Protein AF-A0ABD5DV71-F1 (afdb_monomer)

InterPro domains:
  IPR011545 DEAD/DEAH-box helicase domain [PF00270] (4-70)
  IPR014001 Helicase superfamily 1/2, ATP-binding domain [PS51192] (1-84)
  IPR027417 P-loop containing nucleoside triphosphate hydrolase [G3DSA:3.40.50.300] (1-88)
  IPR027417 P-loop containing nucleoside triphosphate hydrolase [SSF52540] (1-86)

Organism: Acinetobacter baumannii (NCBI:txid470)

Foldseek 3Di:
DDDDLVVCPDPVNLVVVLPDPAAAAEAEQLLLCDPPRPNPDVSSLSLLVVCVVCVPHYYHYDHPDDDPVSVVSSCVSNVPDPDDDDDD

pLDDT: mean 93.54, std 4.03, range [78.94, 98.31]

Solvent-accessible surface area (backbone atoms only — not comparable to full-atom values): 5395 Å² total; per-residue (Å²): 137,90,76,55,54,75,62,55,70,34,68,72,45,46,62,54,53,72,76,46,92,72,78,64,48,76,41,71,61,34,32,23,48,18,84,84,26,97,58,56,38,78,58,49,46,59,54,20,57,49,36,77,78,40,70,87,48,52,74,47,74,40,59,96,65,70,57,72,70,29,48,52,38,38,38,62,47,44,55,53,78,86,65,90,83,86,85,132

Mean predicted aligned error: 2.83 Å

Structure (mmCIF, N/CA/C/O backbone):
data_AF-A0ABD5DV71-F1
#
_entry.id   AF-A0ABD5DV71-F1
#
loop_
_atom_site.group_PDB
_atom_site.id
_atom_site.type_symbol
_atom_site.label_atom_id
_atom_site.label_alt_id
_atom_site.label_comp_id
_atom_site.label_asym_id
_atom_site.label_entity_id
_atom_site.label_seq_id
_atom_site.pdbx_PDB_ins_code
_atom_site.Cartn_x
_atom_site.Cartn_y
_atom_site.Cartn_z
_atom_site.occupancy
_atom_site.B_iso_or_equiv
_atom_site.auth_seq_id
_atom_site.auth_comp_id
_atom_site.auth_asym_id
_atom_site.auth_atom_id
_atom_site.pdbx_PDB_model_num
ATOM 1 N N . LEU A 1 1 ? -12.920 7.250 0.083 1.00 93.25 1 LEU A N 1
ATOM 2 C CA . LEU A 1 1 ? -12.079 8.442 0.330 1.00 93.25 1 LEU A CA 1
ATOM 3 C C . LEU A 1 1 ? -10.768 8.229 -0.406 1.00 93.25 1 LEU A C 1
ATOM 5 O O . LEU A 1 1 ? -10.173 7.183 -0.195 1.00 93.25 1 LEU A O 1
ATOM 9 N N . TYR A 1 2 ? -10.348 9.177 -1.242 1.00 97.06 2 TYR A N 1
ATOM 10 C CA . TYR A 1 2 ? -8.991 9.198 -1.795 1.00 97.06 2 TYR A CA 1
ATOM 11 C C . TYR A 1 2 ? -8.118 10.101 -0.926 1.00 97.06 2 TYR A C 1
ATOM 13 O O . TYR A 1 2 ? -8.565 11.172 -0.513 1.00 97.06 2 TYR A O 1
ATOM 21 N N . ILE A 1 3 ? -6.907 9.651 -0.613 1.00 96.38 3 ILE A N 1
ATOM 22 C CA . ILE A 1 3 ? -5.984 10.349 0.281 1.00 96.38 3 ILE A CA 1
ATOM 23 C C . ILE A 1 3 ? -4.544 9.981 -0.075 1.00 96.38 3 ILE A C 1
ATOM 25 O O . ILE A 1 3 ? -4.266 8.833 -0.409 1.00 96.38 3 ILE A O 1
ATOM 29 N N . ALA A 1 4 ? -3.642 10.958 -0.007 1.00 95.69 4 ALA A N 1
ATOM 30 C CA . ALA A 1 4 ? -2.217 10.728 -0.207 1.00 95.69 4 ALA A CA 1
ATOM 31 C C . ALA A 1 4 ? -1.580 10.076 1.044 1.00 95.69 4 ALA A C 1
ATOM 33 O O . ALA A 1 4 ? -2.023 10.383 2.162 1.00 95.69 4 ALA A O 1
ATOM 34 N N . PRO A 1 5 ? -0.553 9.213 0.902 1.00 94.06 5 PRO A N 1
ATOM 35 C CA . PRO A 1 5 ? 0.094 8.534 2.029 1.00 94.06 5 PRO A CA 1
A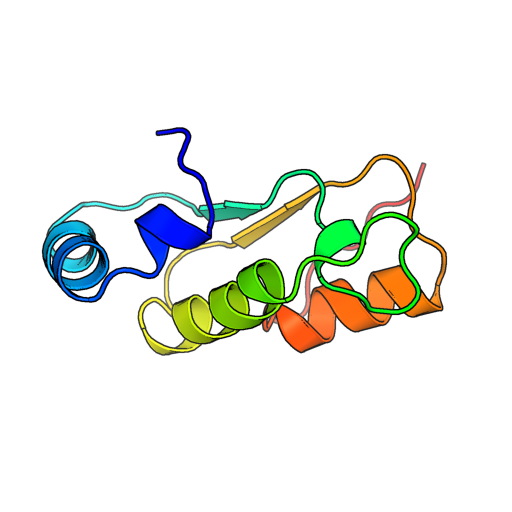TOM 36 C C . PRO A 1 5 ? 0.575 9.493 3.124 1.00 94.06 5 PRO A C 1
ATOM 38 O O . PRO A 1 5 ? 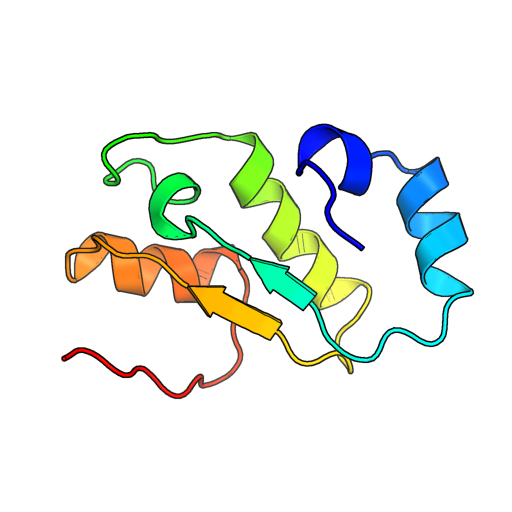0.347 9.255 4.307 1.00 94.06 5 PRO A O 1
ATOM 41 N N . GLU A 1 6 ? 1.151 10.630 2.742 1.00 94.12 6 GLU A N 1
ATOM 42 C CA . GLU A 1 6 ? 1.699 11.647 3.646 1.00 94.12 6 GLU A CA 1
ATOM 43 C C . GLU A 1 6 ? 0.622 12.235 4.555 1.00 94.12 6 GLU A C 1
ATOM 45 O O . GLU A 1 6 ? 0.874 12.547 5.716 1.00 94.12 6 GLU A O 1
ATOM 50 N N . ARG A 1 7 ? -0.602 12.373 4.030 1.00 94.81 7 ARG A N 1
ATOM 51 C CA . ARG A 1 7 ? -1.747 12.880 4.788 1.00 94.81 7 ARG A CA 1
ATOM 52 C C . ARG A 1 7 ? -2.365 11.797 5.663 1.00 94.81 7 ARG A C 1
ATOM 54 O O . ARG A 1 7 ? -2.757 12.096 6.789 1.00 94.81 7 ARG A O 1
ATOM 61 N N . LEU A 1 8 ? -2.468 10.573 5.144 1.00 93.94 8 LEU A N 1
ATOM 62 C CA . LEU A 1 8 ? -3.017 9.421 5.861 1.00 93.94 8 LEU A CA 1
ATOM 63 C C . LEU A 1 8 ? -2.185 9.081 7.100 1.00 93.94 8 LEU A C 1
ATOM 65 O O . LEU A 1 8 ? -2.750 8.743 8.134 1.00 93.94 8 LEU A O 1
ATOM 69 N N . MET A 1 9 ? -0.862 9.203 6.997 1.00 91.56 9 MET A N 1
ATOM 70 C CA . MET A 1 9 ? 0.077 8.843 8.060 1.00 91.56 9 MET A CA 1
ATOM 71 C C . MET A 1 9 ? 0.281 9.933 9.121 1.00 91.56 9 MET A C 1
ATOM 73 O O . MET A 1 9 ? 1.084 9.735 10.029 1.00 91.56 9 MET A O 1
ATOM 77 N N . LEU A 1 10 ? -0.434 11.062 9.053 1.00 93.31 10 LEU A N 1
ATOM 78 C CA . LEU A 1 10 ? -0.441 12.023 10.157 1.00 93.31 10 LEU A CA 1
ATOM 79 C C . LEU A 1 10 ? -1.159 11.418 11.370 1.00 93.31 10 LEU A C 1
ATOM 81 O O . LEU A 1 10 ? -2.280 10.922 11.240 1.00 93.31 10 LEU A O 1
ATOM 85 N N . ASP A 1 11 ? -0.550 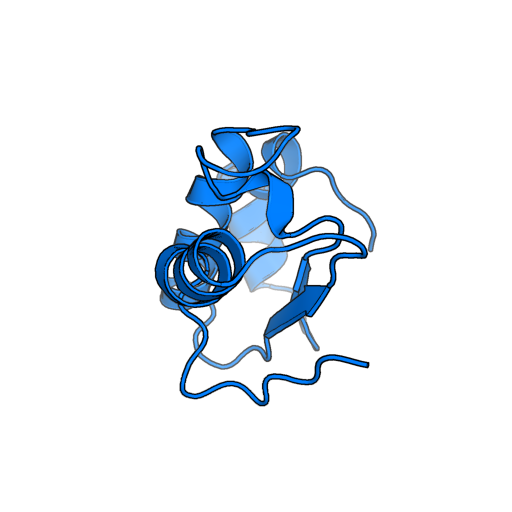11.514 12.554 1.00 87.25 11 ASP A N 1
ATOM 86 C CA . ASP A 1 11 ? -1.066 10.889 13.783 1.00 87.25 11 ASP A CA 1
ATOM 87 C C . ASP A 1 11 ? -2.520 11.276 14.077 1.00 87.25 11 ASP A C 1
ATOM 89 O O . ASP A 1 11 ? -3.368 10.418 14.325 1.00 87.25 11 ASP A O 1
ATOM 93 N N . ASN A 1 12 ? -2.844 12.564 13.938 1.00 92.94 12 ASN A N 1
ATOM 94 C CA . ASN A 1 12 ? -4.203 13.050 14.139 1.00 92.94 12 ASN A CA 1
ATOM 95 C C . ASN A 1 12 ? -5.197 12.420 13.152 1.00 92.94 12 ASN A C 1
ATOM 97 O O . ASN A 1 12 ? -6.335 12.149 13.525 1.00 92.94 12 ASN A O 1
ATOM 101 N N . PHE A 1 13 ? -4.804 12.171 11.900 1.00 93.31 13 PHE A N 1
ATOM 102 C CA . PHE A 1 13 ? -5.685 11.544 10.920 1.00 93.31 13 PHE A CA 1
ATOM 103 C C . PHE A 1 13 ? -5.951 10.080 11.278 1.00 93.31 13 PHE A C 1
ATOM 105 O O . PHE A 1 13 ? -7.098 9.640 11.208 1.00 93.31 13 PHE A O 1
ATOM 112 N N . LEU A 1 14 ? -4.928 9.347 11.724 1.00 88.88 14 LEU A N 1
ATOM 113 C CA . LEU A 1 14 ? -5.065 7.951 12.147 1.00 88.88 14 LEU A CA 1
ATOM 114 C C . LEU A 1 14 ? -5.988 7.794 13.358 1.00 88.88 14 LEU A C 1
ATOM 116 O O . LEU A 1 14 ? -6.817 6.883 13.376 1.00 88.88 14 LEU A O 1
ATOM 120 N N . GLU A 1 15 ? -5.898 8.699 14.333 1.00 89.75 15 GLU A N 1
ATOM 121 C CA . GLU A 1 15 ? -6.807 8.732 15.486 1.00 89.75 15 GLU A CA 1
ATOM 122 C C . GLU A 1 15 ? -8.264 8.968 15.065 1.00 89.75 15 GLU A C 1
ATOM 124 O O . GLU A 1 15 ? -9.179 8.317 15.570 1.00 89.75 15 GLU A O 1
ATOM 129 N N . HIS A 1 16 ? -8.499 9.863 14.101 1.00 91.00 16 HIS A N 1
ATOM 130 C CA . HIS A 1 16 ? -9.846 10.090 13.571 1.00 91.00 16 HIS A CA 1
ATOM 131 C C . HIS A 1 16 ? -10.347 8.878 12.786 1.00 91.00 16 HIS A C 1
ATOM 133 O O . HIS A 1 16 ? -11.497 8.474 12.958 1.00 91.00 16 HIS A O 1
ATOM 139 N N . LEU A 1 17 ? -9.483 8.277 11.965 1.00 90.25 17 LEU A N 1
ATOM 140 C CA . LEU A 1 17 ? -9.801 7.118 11.138 1.00 90.25 17 LEU A CA 1
ATOM 141 C C . LEU A 1 17 ? -10.199 5.899 11.984 1.00 90.25 17 LEU A C 1
ATOM 143 O O . LEU A 1 17 ? -11.072 5.142 11.572 1.00 90.25 17 LEU A O 1
ATOM 147 N N . ALA A 1 18 ? -9.628 5.740 13.182 1.00 85.00 18 ALA A N 1
ATOM 148 C CA . ALA A 1 18 ? -9.999 4.677 14.120 1.00 85.00 18 ALA A CA 1
ATOM 149 C C . ALA A 1 18 ? -11.465 4.754 14.593 1.00 85.00 18 ALA A C 1
ATOM 151 O O . ALA A 1 18 ? -12.039 3.740 14.980 1.00 85.00 18 ALA A O 1
ATOM 152 N N . ASN A 1 19 ? -12.084 5.937 14.537 1.00 90.06 19 ASN A N 1
ATOM 153 C CA . ASN A 1 19 ? -13.495 6.132 14.884 1.00 90.06 19 ASN A CA 1
ATOM 154 C C . ASN A 1 19 ? -14.440 5.924 13.690 1.00 90.06 19 ASN A C 1
ATOM 156 O O . ASN A 1 19 ? -15.658 6.045 13.832 1.00 90.06 19 ASN A O 1
ATOM 160 N N . TRP A 1 20 ? -13.903 5.666 12.497 1.00 92.31 20 TRP A N 1
ATOM 161 C CA . TRP A 1 20 ? -14.702 5.450 11.298 1.00 92.31 20 TRP A CA 1
ATOM 162 C C . TRP A 1 20 ? -15.041 3.969 11.153 1.00 92.31 20 TRP A C 1
ATOM 164 O O . TRP A 1 20 ? -14.235 3.094 11.463 1.00 92.31 20 TRP A O 1
ATOM 174 N N . ASN A 1 21 ? -16.216 3.677 10.596 1.00 91.94 21 ASN A N 1
ATOM 175 C CA . ASN A 1 21 ? -16.550 2.322 10.169 1.00 91.94 21 ASN A CA 1
ATOM 176 C C . ASN A 1 21 ? -15.861 2.016 8.828 1.00 91.94 21 ASN A C 1
ATOM 178 O O . ASN A 1 21 ? -16.472 2.111 7.760 1.00 91.94 21 ASN A O 1
ATOM 182 N N . LEU A 1 22 ? -14.555 1.753 8.877 1.00 93.56 22 LEU A N 1
ATOM 183 C CA . LEU A 1 22 ? -13.752 1.486 7.690 1.00 93.56 22 LEU A CA 1
ATOM 184 C C . LEU A 1 22 ? -14.112 0.114 7.107 1.00 93.56 22 LEU A C 1
ATOM 186 O O . LEU A 1 22 ? -14.070 -0.892 7.805 1.00 93.56 22 LEU A O 1
ATOM 190 N N . ALA A 1 23 ? -14.442 0.068 5.817 1.00 95.06 23 ALA A N 1
ATOM 191 C CA . ALA A 1 23 ? -14.781 -1.185 5.140 1.00 95.06 23 ALA A CA 1
ATOM 192 C C . ALA A 1 23 ? -13.561 -1.873 4.506 1.00 95.06 23 ALA A C 1
ATOM 194 O O . ALA A 1 23 ? -13.493 -3.097 4.469 1.00 95.06 23 ALA A O 1
ATOM 195 N N . MET A 1 24 ? -12.616 -1.092 3.972 1.00 95.19 24 MET A N 1
ATOM 196 C CA . MET A 1 24 ? -11.455 -1.586 3.225 1.00 95.19 24 MET A CA 1
ATOM 197 C C . MET A 1 24 ? -10.415 -0.474 3.060 1.00 95.19 24 MET A C 1
ATOM 199 O O . MET A 1 24 ? -10.768 0.707 3.017 1.00 95.19 24 MET A O 1
ATOM 203 N N . LEU A 1 25 ? -9.151 -0.865 2.892 1.00 95.56 25 LEU A N 1
ATOM 204 C CA . LEU A 1 25 ? -8.074 0.001 2.423 1.00 95.56 25 LEU A CA 1
ATOM 205 C C . LEU A 1 25 ? -7.564 -0.504 1.067 1.00 95.56 25 LEU A C 1
ATOM 207 O O . LEU A 1 25 ? -7.157 -1.655 0.944 1.00 95.56 25 LEU A O 1
ATOM 211 N N . ALA A 1 26 ? -7.581 0.353 0.048 1.00 97.38 26 ALA A N 1
ATOM 212 C CA . ALA A 1 26 ? -6.994 0.057 -1.256 1.00 97.38 26 ALA A CA 1
ATOM 213 C C . ALA A 1 26 ? -5.774 0.958 -1.486 1.00 97.38 26 ALA A C 1
ATOM 215 O O . ALA A 1 26 ? -5.882 2.177 -1.362 1.00 97.38 26 ALA A O 1
ATOM 216 N N . VAL A 1 27 ? -4.628 0.349 -1.793 1.00 97.44 27 VAL A N 1
ATOM 217 C CA . VAL A 1 27 ? -3.390 1.029 -2.187 1.00 97.44 27 VAL A CA 1
ATOM 218 C C . VAL A 1 27 ? -3.274 0.931 -3.700 1.00 97.44 27 VAL A C 1
ATOM 220 O O . VAL A 1 27 ? -3.003 -0.145 -4.236 1.00 97.44 27 VAL A O 1
ATOM 223 N N . ASP A 1 28 ? -3.524 2.046 -4.371 1.00 97.50 28 ASP A N 1
ATOM 224 C CA . ASP A 1 28 ? -3.273 2.181 -5.803 1.00 97.50 28 ASP A CA 1
ATOM 225 C C . ASP A 1 28 ? -1.789 2.483 -6.055 1.00 97.50 28 ASP A C 1
ATOM 227 O O . ASP A 1 28 ? -1.084 2.902 -5.135 1.00 97.50 28 ASP A O 1
ATOM 231 N N . GLU A 1 29 ? -1.309 2.237 -7.272 1.00 97.06 29 GLU A N 1
ATOM 232 C CA . GLU A 1 29 ? 0.107 2.372 -7.655 1.00 97.06 29 GLU A CA 1
ATOM 233 C C . GLU A 1 29 ? 1.079 1.721 -6.658 1.00 97.06 29 GLU A C 1
ATOM 235 O O . GLU A 1 29 ? 2.136 2.254 -6.308 1.00 97.06 29 GLU A O 1
ATOM 240 N N . ALA A 1 30 ? 0.724 0.522 -6.191 1.00 97.44 30 ALA A N 1
ATOM 241 C CA . ALA A 1 30 ? 1.425 -0.170 -5.116 1.00 97.44 30 ALA A CA 1
ATOM 242 C C . ALA A 1 30 ? 2.914 -0.422 -5.412 1.00 97.44 30 ALA A C 1
ATOM 244 O O . ALA A 1 30 ? 3.692 -0.609 -4.480 1.00 97.44 30 ALA A O 1
ATOM 245 N N . HIS A 1 31 ? 3.338 -0.384 -6.680 1.00 96.88 31 HIS A N 1
ATOM 246 C CA . HIS A 1 31 ? 4.749 -0.476 -7.057 1.00 96.88 31 HIS A CA 1
ATOM 247 C C . HIS A 1 31 ? 5.622 0.616 -6.415 1.00 96.88 31 HIS A C 1
ATOM 249 O O . HIS A 1 31 ? 6.808 0.373 -6.196 1.00 96.88 31 HIS A O 1
ATOM 255 N N . CYS A 1 32 ? 5.047 1.770 -6.046 1.00 96.50 32 CYS A N 1
ATOM 256 C CA . CYS A 1 32 ? 5.752 2.868 -5.379 1.00 96.50 32 CYS A CA 1
ATOM 257 C C . CYS A 1 32 ? 6.393 2.451 -4.044 1.00 96.50 32 CYS A C 1
ATOM 259 O O . CYS A 1 32 ? 7.320 3.104 -3.572 1.00 96.50 32 CYS A O 1
ATOM 261 N N . ILE A 1 33 ? 5.927 1.368 -3.412 1.00 95.62 33 ILE A N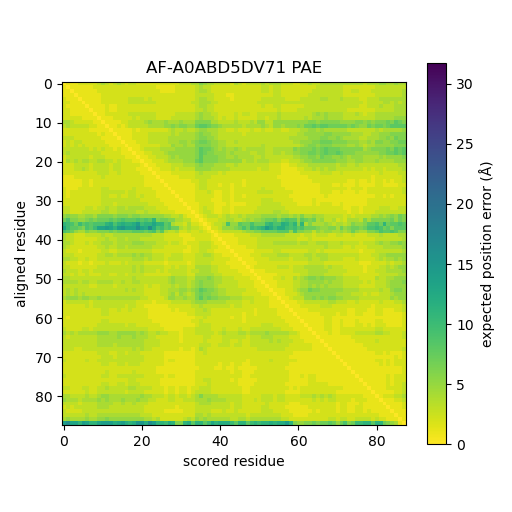 1
ATOM 262 C CA . ILE A 1 33 ? 6.454 0.914 -2.119 1.00 95.62 33 ILE A CA 1
ATOM 263 C C . ILE A 1 33 ? 7.822 0.230 -2.217 1.00 95.62 33 ILE A C 1
ATOM 265 O O . ILE A 1 33 ? 8.553 0.178 -1.227 1.00 95.62 33 ILE A O 1
ATOM 269 N N . SER A 1 34 ? 8.170 -0.326 -3.381 1.00 95.25 34 SER A N 1
ATOM 270 C CA . SER A 1 34 ? 9.422 -1.060 -3.569 1.00 95.25 34 SER A CA 1
ATOM 271 C C . SER A 1 34 ? 10.492 -0.150 -4.153 1.00 95.25 34 SER A C 1
ATOM 273 O O . SER A 1 34 ? 10.270 0.519 -5.158 1.00 95.25 34 SER A O 1
ATOM 275 N N . GLN A 1 35 ? 11.695 -0.198 -3.579 1.00 91.19 35 GLN A N 1
ATOM 276 C CA . GLN A 1 35 ? 12.880 0.483 -4.116 1.00 91.19 35 GLN A CA 1
ATOM 277 C C . GLN A 1 35 ? 13.314 -0.037 -5.497 1.00 91.19 35 GLN A C 1
ATOM 279 O O . GLN A 1 35 ? 14.096 0.613 -6.184 1.00 91.19 35 GLN A O 1
ATOM 284 N N . TRP A 1 36 ? 12.844 -1.227 -5.875 1.00 84.25 36 TRP A N 1
ATOM 285 C CA . TRP A 1 36 ? 13.078 -1.828 -7.188 1.00 84.25 36 TRP A CA 1
ATOM 286 C C . TRP A 1 36 ? 11.990 -1.447 -8.200 1.00 84.25 36 TRP A C 1
ATOM 288 O O . TRP A 1 36 ? 12.134 -1.725 -9.389 1.00 84.25 36 TRP A O 1
ATOM 298 N N . GLY A 1 37 ? 10.916 -0.802 -7.734 1.00 78.94 37 GLY A N 1
ATOM 299 C CA . GLY A 1 37 ? 9.902 -0.189 -8.577 1.00 78.94 37 GLY A CA 1
ATOM 300 C C . GLY A 1 37 ? 10.427 1.073 -9.265 1.00 78.94 37 GLY A C 1
ATOM 301 O O . GLY A 1 37 ? 11.408 1.685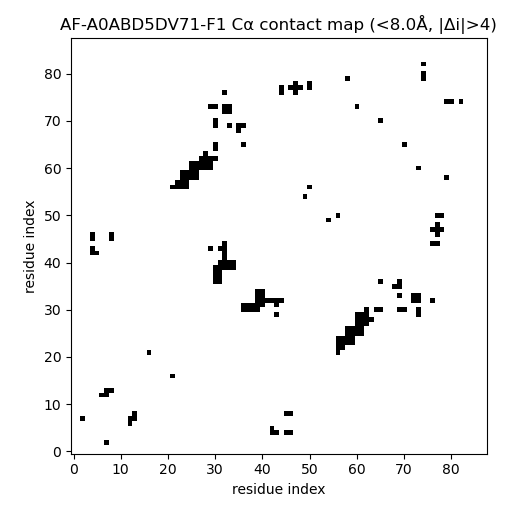 -8.847 1.00 78.94 37 GLY A O 1
ATOM 302 N N . HIS A 1 38 ? 9.755 1.485 -10.338 1.00 79.44 38 HIS A N 1
ATOM 303 C CA . HIS A 1 38 ? 10.203 2.601 -11.179 1.00 79.44 38 HIS A CA 1
ATOM 304 C C . HIS A 1 38 ? 9.869 4.002 -10.627 1.00 79.44 38 HIS A C 1
ATOM 306 O O . HIS A 1 38 ? 10.310 4.985 -11.216 1.00 79.44 38 HIS A O 1
ATOM 312 N N . ASP A 1 39 ? 9.104 4.110 -9.534 1.00 91.31 39 ASP A N 1
ATOM 313 C CA . ASP A 1 39 ? 8.754 5.379 -8.863 1.00 91.31 39 ASP A CA 1
ATOM 314 C C . ASP A 1 39 ? 8.708 5.198 -7.334 1.00 91.31 39 ASP A C 1
ATOM 316 O O . ASP A 1 39 ? 7.674 5.358 -6.689 1.00 91.31 39 ASP A O 1
ATOM 320 N N . PHE A 1 40 ? 9.824 4.763 -6.742 1.00 93.19 40 PHE A N 1
ATOM 321 C CA . PHE A 1 40 ? 9.892 4.509 -5.302 1.00 93.19 40 PHE A CA 1
ATOM 322 C C . PHE A 1 40 ? 9.576 5.761 -4.465 1.00 93.19 40 PHE A C 1
ATOM 324 O O . PHE A 1 40 ? 10.212 6.806 -4.615 1.00 93.19 40 PHE A O 1
ATOM 331 N N . ARG A 1 41 ? 8.641 5.612 -3.520 1.00 93.88 41 ARG A N 1
ATOM 332 C CA . ARG A 1 41 ? 8.194 6.639 -2.571 1.00 93.88 41 ARG A CA 1
ATOM 333 C C . ARG A 1 41 ? 8.288 6.101 -1.142 1.00 93.88 41 ARG A C 1
ATOM 335 O O . ARG A 1 41 ? 7.495 5.229 -0.771 1.00 93.88 41 ARG A O 1
ATOM 342 N N . PRO A 1 42 ? 9.229 6.591 -0.314 1.00 88.25 42 PRO A N 1
ATOM 343 C CA . PRO A 1 42 ? 9.404 6.130 1.065 1.00 88.25 42 PRO A CA 1
ATOM 344 C C . PRO A 1 42 ? 8.120 6.171 1.906 1.00 88.25 42 PRO A C 1
ATOM 346 O O . PRO A 1 42 ? 7.930 5.353 2.806 1.00 88.25 42 PRO A O 1
ATOM 349 N N . GLU A 1 43 ? 7.212 7.093 1.598 1.00 91.31 43 GLU A N 1
ATOM 350 C CA . GLU A 1 43 ? 5.958 7.320 2.311 1.00 91.31 43 GLU A CA 1
ATOM 351 C C . GLU A 1 43 ? 4.981 6.144 2.155 1.00 91.31 43 GLU A C 1
ATOM 353 O O . GLU A 1 43 ? 4.189 5.875 3.059 1.00 91.31 43 GLU A O 1
ATOM 358 N N . TYR A 1 44 ? 5.087 5.368 1.068 1.00 94.56 44 TYR A N 1
ATOM 359 C CA . TYR A 1 44 ? 4.308 4.139 0.886 1.00 94.56 44 TYR A CA 1
ATOM 360 C C . TYR A 1 44 ? 4.718 3.043 1.873 1.00 94.56 44 TYR A C 1
ATOM 362 O O . TYR A 1 44 ? 3.870 2.264 2.307 1.00 94.56 44 TYR A O 1
ATOM 370 N N . ALA A 1 45 ? 5.991 2.977 2.278 1.00 88.06 45 ALA A N 1
ATOM 371 C CA . ALA A 1 45 ? 6.451 1.959 3.226 1.00 88.06 45 ALA A CA 1
ATOM 372 C C . ALA A 1 45 ? 5.788 2.125 4.605 1.00 88.06 45 ALA A C 1
ATOM 374 O O . ALA A 1 45 ? 5.563 1.148 5.322 1.00 88.06 45 ALA A O 1
ATOM 375 N N . ALA A 1 46 ? 5.413 3.357 4.960 1.00 90.50 46 ALA A N 1
ATOM 376 C CA . ALA A 1 46 ? 4.714 3.658 6.203 1.00 90.50 46 ALA A CA 1
ATOM 377 C C . ALA A 1 46 ? 3.291 3.059 6.244 1.00 90.50 46 ALA A C 1
ATOM 379 O O . ALA A 1 46 ? 2.792 2.753 7.329 1.00 90.50 46 ALA A O 1
ATOM 380 N N . LEU A 1 47 ? 2.672 2.792 5.085 1.00 93.75 47 LEU A N 1
ATOM 381 C CA . LEU A 1 47 ? 1.337 2.184 4.987 1.00 93.75 47 LEU A 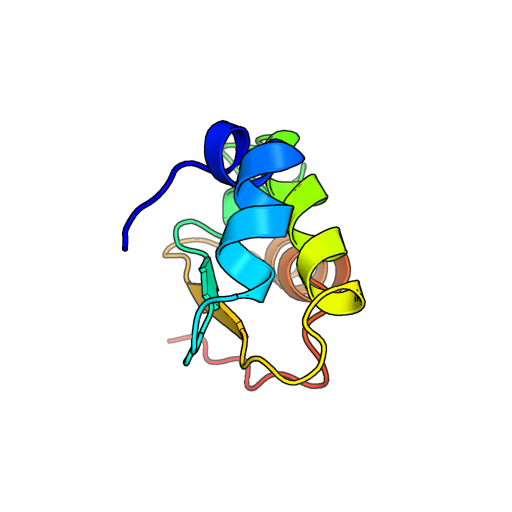CA 1
ATOM 382 C C . LEU A 1 47 ? 1.281 0.776 5.598 1.00 93.75 47 LEU A C 1
ATOM 384 O O . LEU A 1 47 ? 0.241 0.380 6.122 1.00 93.75 47 LEU A O 1
ATOM 388 N N . GLY A 1 48 ? 2.399 0.042 5.620 1.00 91.00 48 GLY A N 1
ATOM 389 C CA . GLY A 1 48 ? 2.488 -1.259 6.291 1.00 91.00 48 GLY A CA 1
ATOM 390 C C . GLY A 1 48 ? 2.161 -1.202 7.786 1.00 91.00 48 GLY A C 1
ATOM 391 O O . GLY A 1 48 ? 1.625 -2.154 8.352 1.00 91.00 48 GLY A O 1
ATOM 392 N N . GLN A 1 49 ? 2.393 -0.059 8.439 1.00 90.19 49 GLN A N 1
ATOM 393 C CA . GLN A 1 49 ? 2.066 0.136 9.856 1.00 90.19 49 GLN A CA 1
ATOM 394 C C . GLN A 1 49 ? 0.551 0.131 10.109 1.00 90.19 49 GLN A C 1
ATOM 396 O O . GLN A 1 49 ? 0.103 -0.180 11.216 1.00 90.19 49 GLN A O 1
ATOM 401 N N . LEU A 1 50 ? -0.256 0.451 9.092 1.00 91.19 50 LEU A N 1
ATOM 402 C CA . LEU A 1 50 ? -1.715 0.436 9.197 1.00 91.19 50 LEU A CA 1
ATOM 403 C C . LEU A 1 50 ? -2.247 -0.977 9.416 1.00 91.19 50 LEU A C 1
ATOM 405 O O . LEU A 1 50 ? -3.260 -1.134 10.091 1.00 91.19 50 LEU A O 1
ATOM 409 N N . ARG A 1 51 ? -1.538 -2.010 8.941 1.00 89.62 51 ARG A N 1
ATOM 410 C CA . ARG A 1 51 ? -1.913 -3.406 9.192 1.00 89.62 51 ARG A CA 1
ATOM 411 C C . ARG A 1 51 ? -1.944 -3.730 10.684 1.00 89.62 51 ARG A C 1
ATOM 413 O O . ARG A 1 51 ? -2.854 -4.418 11.131 1.00 89.62 51 ARG A O 1
ATOM 420 N N . GLN A 1 52 ? -0.974 -3.233 11.451 1.00 87.50 52 GLN A N 1
ATOM 421 C CA . GLN A 1 52 ? -0.912 -3.471 12.898 1.00 87.50 52 GLN A CA 1
ATOM 422 C C . GLN A 1 52 ? -2.003 -2.699 13.647 1.00 87.50 52 GLN A C 1
ATOM 424 O O . GLN A 1 52 ? -2.564 -3.208 14.613 1.00 87.50 52 GLN A O 1
ATOM 429 N N . ARG A 1 53 ? -2.330 -1.484 13.186 1.00 87.56 53 ARG A N 1
ATOM 430 C CA . ARG A 1 53 ? -3.380 -0.643 13.783 1.00 87.56 53 ARG A CA 1
ATOM 431 C C . ARG A 1 53 ? -4.795 -1.121 13.440 1.00 87.56 53 ARG A C 1
ATOM 433 O O . ARG A 1 53 ? -5.703 -0.963 14.246 1.00 87.56 53 ARG A O 1
ATOM 440 N N . MET A 1 54 ? -4.988 -1.691 12.251 1.00 88.56 54 MET A N 1
ATOM 441 C CA . MET A 1 54 ? -6.294 -2.072 11.700 1.00 88.56 54 MET A CA 1
ATOM 442 C C . MET A 1 54 ? -6.267 -3.512 11.152 1.00 88.56 54 MET A C 1
ATOM 444 O O . MET A 1 54 ? -6.517 -3.730 9.963 1.00 88.56 54 MET A O 1
ATOM 448 N N . PRO A 1 55 ? -5.981 -4.525 11.993 1.00 90.06 55 PRO A N 1
ATOM 449 C CA . PRO A 1 55 ? -5.758 -5.896 11.527 1.00 90.06 55 PRO A CA 1
ATOM 450 C C . PRO A 1 55 ? -7.004 -6.536 10.903 1.00 90.06 55 PRO A C 1
ATOM 452 O O . PRO A 1 55 ? -6.875 -7.403 10.043 1.00 90.06 55 PRO A O 1
ATOM 455 N N . GLN A 1 56 ? -8.195 -6.070 11.290 1.00 90.88 56 GLN A N 1
ATOM 456 C CA . GLN A 1 56 ? -9.484 -6.595 10.822 1.00 90.88 56 GLN A CA 1
ATOM 457 C C . GLN A 1 56 ? -9.863 -6.093 9.420 1.00 90.88 56 GLN A C 1
ATOM 459 O O . GLN A 1 56 ? -10.780 -6.628 8.802 1.00 90.88 56 GLN A O 1
ATOM 464 N N . ILE A 1 57 ? -9.211 -5.030 8.937 1.00 93.50 57 ILE A N 1
ATOM 465 C CA . ILE A 1 57 ? -9.615 -4.349 7.708 1.00 93.50 57 ILE A CA 1
ATOM 466 C C . ILE A 1 57 ? -8.978 -5.041 6.495 1.00 93.50 57 ILE A C 1
ATOM 468 O O . ILE A 1 57 ? -7.751 -5.206 6.456 1.00 93.50 57 ILE A O 1
ATOM 472 N N . PRO A 1 58 ? -9.767 -5.425 5.475 1.00 95.31 58 PRO A N 1
ATOM 473 C CA . PRO A 1 58 ? -9.235 -5.956 4.225 1.00 95.31 58 PRO A CA 1
ATOM 474 C C . PRO A 1 58 ? -8.330 -4.935 3.534 1.00 95.31 58 PRO A C 1
ATOM 476 O O . PRO A 1 58 ? -8.677 -3.753 3.457 1.00 95.31 58 PRO A O 1
ATOM 479 N N . PHE A 1 59 ? -7.173 -5.383 3.032 1.00 97.00 59 PHE A N 1
ATOM 480 C CA . PHE A 1 59 ? -6.327 -4.546 2.175 1.00 97.00 59 PHE A CA 1
ATOM 481 C C . PHE A 1 59 ? -6.313 -5.101 0.760 1.00 97.00 59 PHE A C 1
ATOM 483 O O . PHE A 1 59 ? -6.259 -6.314 0.564 1.00 97.00 59 PHE A O 1
ATOM 490 N N . MET A 1 60 ? -6.280 -4.191 -0.201 1.00 97.88 60 MET A N 1
ATOM 491 C CA . MET A 1 60 ? -6.069 -4.474 -1.611 1.00 97.88 60 MET A CA 1
ATOM 492 C C . MET A 1 60 ? -4.910 -3.617 -2.111 1.00 97.88 60 MET A C 1
ATOM 494 O O . MET A 1 60 ? -4.804 -2.451 -1.740 1.00 97.88 60 MET A O 1
ATOM 498 N N . ALA A 1 61 ? -4.047 -4.189 -2.943 1.00 97.94 61 ALA A N 1
ATOM 499 C CA . ALA A 1 61 ? -2.962 -3.475 -3.601 1.00 97.94 61 ALA A CA 1
ATOM 500 C C . ALA A 1 61 ? -3.112 -3.655 -5.111 1.00 97.94 61 ALA A C 1
ATOM 502 O O . ALA A 1 61 ? -3.297 -4.782 -5.573 1.00 97.94 61 ALA A O 1
ATOM 503 N N . LEU A 1 62 ? -3.057 -2.557 -5.863 1.00 98.19 62 LEU A N 1
ATOM 504 C CA . LEU A 1 62 ? -3.201 -2.548 -7.315 1.00 98.19 62 LEU A CA 1
ATOM 505 C C . LEU A 1 62 ? -2.003 -1.839 -7.941 1.00 98.19 62 LEU A C 1
ATOM 507 O O . LEU A 1 62 ? -1.474 -0.881 -7.386 1.00 98.19 62 LEU A O 1
ATOM 511 N N . THR A 1 63 ? -1.546 -2.337 -9.084 1.00 97.50 63 THR A N 1
ATOM 512 C CA . THR A 1 63 ? -0.515 -1.688 -9.899 1.00 97.50 63 THR A CA 1
ATOM 513 C C . THR A 1 63 ? -0.590 -2.221 -11.324 1.00 97.50 63 THR A C 1
ATOM 515 O O . THR A 1 63 ? -0.901 -3.397 -11.527 1.00 97.50 63 THR A O 1
ATOM 518 N N . ALA A 1 64 ? -0.295 -1.374 -12.309 1.00 97.06 64 ALA A N 1
ATOM 519 C CA . ALA A 1 64 ? -0.206 -1.789 -13.709 1.00 97.06 64 ALA A CA 1
ATOM 520 C C . ALA A 1 64 ? 1.103 -2.541 -14.009 1.00 97.06 64 ALA A C 1
ATOM 522 O O . ALA A 1 64 ? 1.143 -3.435 -14.852 1.00 97.06 64 ALA A O 1
ATOM 523 N N . THR A 1 65 ? 2.179 -2.185 -13.309 1.00 93.50 65 THR A N 1
ATOM 524 C CA . THR A 1 65 ? 3.542 -2.667 -13.548 1.00 93.50 65 THR A CA 1
ATOM 525 C C . THR A 1 65 ? 4.151 -3.163 -12.240 1.00 93.50 65 THR A C 1
ATOM 527 O O . THR A 1 65 ? 4.255 -2.425 -11.262 1.00 93.50 65 THR A O 1
ATOM 530 N N . ALA A 1 66 ? 4.543 -4.437 -12.199 1.00 96.00 66 ALA A N 1
ATOM 531 C CA . ALA A 1 66 ? 5.342 -5.004 -11.113 1.00 96.00 66 ALA A CA 1
ATOM 532 C C . ALA A 1 66 ? 5.997 -6.313 -11.564 1.00 96.00 66 ALA A C 1
ATOM 534 O O . ALA A 1 66 ? 5.312 -7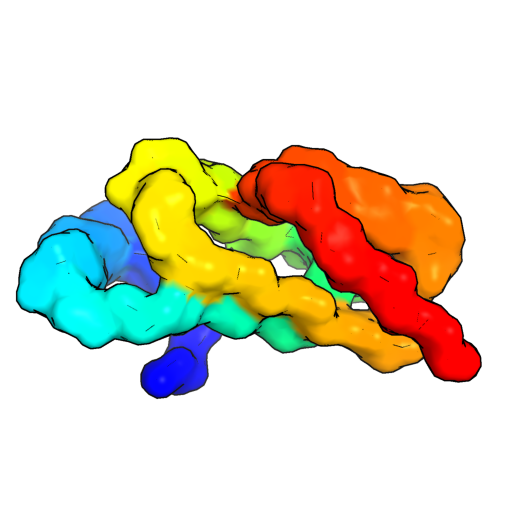.282 -11.910 1.00 96.00 66 ALA A O 1
ATOM 535 N N . ASP A 1 67 ? 7.327 -6.354 -11.524 1.00 95.44 67 ASP A N 1
ATOM 536 C CA . ASP A 1 67 ? 8.077 -7.596 -11.672 1.00 95.44 67 ASP A CA 1
ATOM 537 C C . ASP A 1 67 ? 7.930 -8.477 -10.417 1.00 95.44 67 ASP A C 1
ATOM 539 O O . ASP A 1 67 ? 7.259 -8.125 -9.443 1.00 95.44 67 ASP A O 1
ATOM 543 N N . ASP A 1 68 ? 8.533 -9.663 -10.438 1.00 96.44 68 ASP A N 1
ATOM 544 C CA . ASP A 1 68 ? 8.399 -10.608 -9.329 1.00 96.44 68 ASP A CA 1
ATOM 545 C C . ASP A 1 68 ? 8.973 -10.078 -8.010 1.00 96.44 68 ASP A C 1
ATOM 547 O O . ASP A 1 68 ? 8.363 -10.249 -6.953 1.00 96.44 68 ASP A O 1
ATOM 551 N N . THR A 1 69 ? 10.101 -9.372 -8.080 1.00 97.00 69 THR A N 1
ATOM 552 C CA . THR A 1 69 ? 10.727 -8.724 -6.924 1.00 97.00 69 THR A CA 1
ATOM 553 C C . THR A 1 69 ? 9.798 -7.672 -6.323 1.00 97.00 69 THR A C 1
ATOM 555 O O . THR A 1 69 ? 9.512 -7.715 -5.125 1.00 97.00 69 THR A O 1
ATOM 558 N N . THR A 1 70 ? 9.256 -6.781 -7.157 1.00 96.81 70 THR A N 1
ATOM 559 C CA . THR A 1 70 ? 8.331 -5.721 -6.740 1.00 96.81 70 THR A CA 1
ATOM 560 C C . THR A 1 70 ? 7.060 -6.302 -6.129 1.00 96.81 70 THR A C 1
ATOM 562 O O . THR A 1 70 ? 6.629 -5.846 -5.072 1.00 96.81 70 THR A O 1
ATOM 565 N N . ARG A 1 71 ? 6.476 -7.356 -6.721 1.00 97.44 71 ARG A N 1
ATOM 566 C CA . ARG A 1 71 ? 5.284 -8.021 -6.160 1.00 97.44 71 ARG A CA 1
ATOM 567 C C . ARG A 1 71 ? 5.538 -8.585 -4.762 1.00 97.44 71 ARG A C 1
ATOM 569 O O . ARG A 1 71 ? 4.714 -8.394 -3.869 1.00 97.44 71 ARG A O 1
ATOM 576 N N . ARG A 1 72 ? 6.678 -9.252 -4.551 1.00 97.44 72 ARG A N 1
ATOM 577 C CA . ARG A 1 72 ? 7.063 -9.774 -3.226 1.00 97.44 72 ARG A CA 1
ATOM 578 C C . ARG A 1 72 ? 7.244 -8.648 -2.212 1.00 97.44 72 ARG A C 1
ATOM 580 O O . ARG A 1 72 ? 6.814 -8.787 -1.068 1.00 97.44 72 ARG A O 1
ATOM 587 N N . ASP A 1 73 ? 7.840 -7.534 -2.630 1.00 97.19 73 ASP A N 1
ATOM 588 C CA . ASP A 1 73 ? 7.988 -6.355 -1.781 1.00 97.19 73 ASP A CA 1
ATOM 589 C C . ASP A 1 73 ? 6.645 -5.725 -1.417 1.00 97.19 73 ASP A C 1
ATOM 591 O O . ASP A 1 73 ? 6.452 -5.401 -0.250 1.00 97.19 73 ASP A O 1
ATOM 595 N N . ILE A 1 74 ? 5.694 -5.620 -2.351 1.00 97.19 74 ILE A N 1
ATOM 596 C CA . ILE A 1 74 ? 4.337 -5.129 -2.063 1.00 97.19 74 ILE A CA 1
ATOM 597 C C . ILE A 1 74 ? 3.690 -5.965 -0.955 1.00 97.19 74 ILE A C 1
ATOM 599 O O . ILE A 1 74 ? 3.237 -5.413 0.048 1.00 97.19 74 ILE A O 1
ATOM 603 N N . VAL A 1 75 ? 3.691 -7.294 -1.101 1.00 97.38 75 VAL A N 1
ATOM 604 C CA . VAL A 1 75 ? 3.112 -8.214 -0.107 1.00 97.38 75 VAL A CA 1
ATOM 605 C C . VAL A 1 75 ? 3.787 -8.044 1.255 1.00 97.38 75 VAL A C 1
ATOM 607 O O . VAL A 1 75 ? 3.107 -7.894 2.272 1.00 97.38 75 VAL A O 1
ATOM 610 N N . ARG A 1 76 ? 5.124 -8.028 1.272 1.00 96.69 76 ARG A N 1
ATOM 611 C CA . ARG A 1 76 ? 5.930 -7.942 2.494 1.00 96.69 76 ARG A CA 1
ATOM 612 C C . ARG A 1 76 ? 5.774 -6.599 3.205 1.00 96.69 76 ARG A C 1
ATOM 614 O O . ARG A 1 76 ? 5.580 -6.579 4.416 1.00 96.69 76 ARG A O 1
ATOM 621 N N . LEU A 1 77 ? 5.889 -5.491 2.477 1.00 96.19 77 LEU A N 1
ATOM 622 C CA . LEU A 1 77 ? 5.933 -4.141 3.041 1.00 96.19 77 LEU A CA 1
ATOM 623 C C . LEU A 1 77 ? 4.544 -3.631 3.436 1.00 96.19 77 LEU A C 1
ATOM 625 O O . LEU A 1 77 ? 4.438 -2.942 4.445 1.00 96.19 77 LEU A O 1
ATOM 629 N N . LEU A 1 78 ? 3.475 -4.010 2.723 1.00 95.94 78 LEU A N 1
ATOM 630 C CA . LEU A 1 78 ? 2.098 -3.714 3.151 1.00 95.94 78 LEU A CA 1
ATOM 631 C C . LEU A 1 78 ? 1.571 -4.685 4.219 1.00 95.94 78 LEU A C 1
ATOM 633 O O . LEU A 1 78 ? 0.493 -4.455 4.770 1.00 95.94 78 LEU A O 1
ATOM 637 N N . GLY A 1 79 ? 2.288 -5.777 4.503 1.00 95.44 79 GLY A N 1
ATOM 638 C CA . GLY A 1 79 ? 1.827 -6.809 5.430 1.00 95.44 79 GLY A CA 1
ATOM 639 C C . GLY A 1 79 ? 0.521 -7.451 4.956 1.00 95.44 79 GLY A C 1
ATOM 640 O O . GLY A 1 79 ? -0.469 -7.481 5.691 1.00 95.44 79 GLY A O 1
ATOM 641 N N . LEU A 1 80 ? 0.476 -7.891 3.696 1.00 95.50 80 LEU A N 1
ATOM 642 C CA . LEU A 1 80 ? -0.678 -8.614 3.165 1.00 95.50 80 LEU A CA 1
ATOM 643 C C . LEU A 1 80 ? -0.653 -10.061 3.680 1.00 95.50 80 LEU A C 1
ATOM 645 O O . LEU A 1 80 ? 0.330 -10.776 3.497 1.00 95.50 80 LEU A O 1
ATOM 649 N N . ASN A 1 81 ? -1.737 -10.484 4.329 1.00 92.56 81 ASN A N 1
ATOM 650 C CA . ASN A 1 81 ? -1.854 -11.811 4.933 1.00 92.56 81 ASN A CA 1
ATOM 651 C C . ASN A 1 81 ? -2.365 -12.809 3.890 1.00 92.56 81 ASN A C 1
ATOM 653 O O . ASN A 1 81 ? -3.548 -12.758 3.565 1.00 92.56 81 ASN A O 1
ATOM 657 N N . ASP A 1 82 ? -1.480 -13.673 3.383 1.00 95.31 82 ASP A N 1
ATOM 658 C CA . ASP A 1 82 ? -1.780 -14.706 2.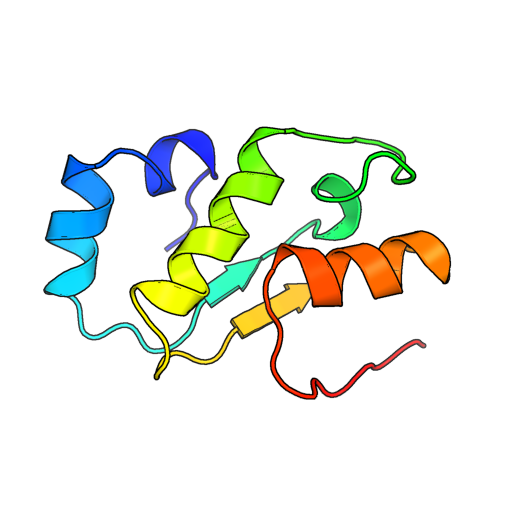371 1.00 95.31 82 ASP A CA 1
ATOM 659 C C . ASP A 1 82 ? -2.722 -14.211 1.247 1.00 95.31 82 ASP A C 1
ATOM 661 O O . ASP A 1 82 ? -3.849 -14.691 1.100 1.00 95.31 82 ASP A O 1
ATOM 665 N N . PRO A 1 83 ? -2.330 -13.156 0.503 1.00 97.56 83 PRO A N 1
ATOM 666 C CA . PRO A 1 83 ? -3.229 -12.523 -0.447 1.00 97.56 83 PRO A CA 1
ATOM 667 C C . PRO A 1 83 ? -3.417 -13.377 -1.702 1.00 97.56 83 PRO A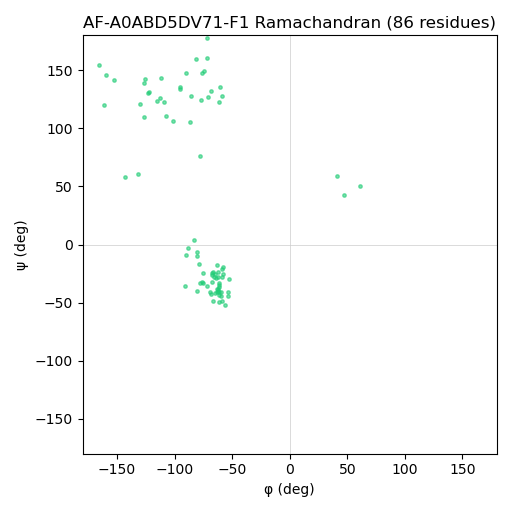 C 1
ATOM 669 O O . PRO A 1 83 ? -2.484 -14.007 -2.199 1.00 97.56 83 PRO A O 1
ATOM 672 N N . LEU A 1 84 ? -4.600 -13.275 -2.309 1.00 98.31 84 LEU A N 1
ATOM 673 C CA . LEU A 1 84 ? -4.765 -13.640 -3.713 1.00 98.31 84 LEU A CA 1
ATOM 674 C C . LEU A 1 84 ? -3.867 -12.739 -4.575 1.00 98.31 84 LEU A C 1
ATOM 676 O O . LEU A 1 84 ? -4.017 -11.518 -4.563 1.00 98.31 84 LEU A O 1
ATOM 680 N N . ILE A 1 85 ? -2.971 -13.346 -5.353 1.00 98.00 85 ILE A N 1
ATOM 681 C CA . ILE A 1 85 ? -2.137 -12.647 -6.336 1.00 98.00 85 ILE A CA 1
ATOM 682 C C . ILE A 1 85 ? -2.652 -12.996 -7.731 1.00 98.00 85 ILE A C 1
ATOM 684 O O . ILE A 1 85 ? -2.498 -14.127 -8.187 1.00 98.00 85 ILE A O 1
ATOM 688 N N . GLN A 1 86 ? -3.245 -12.014 -8.411 1.00 97.94 86 GLN A N 1
ATOM 689 C CA . GLN A 1 86 ? -3.729 -12.148 -9.783 1.00 97.94 86 GLN A CA 1
ATOM 690 C C . GLN A 1 86 ? -2.838 -11.334 -10.726 1.00 97.94 86 GLN A C 1
ATOM 692 O O . GLN A 1 86 ? -2.709 -10.123 -10.568 1.00 97.94 86 GLN A O 1
ATOM 697 N N . VAL A 1 87 ? -2.250 -12.000 -11.720 1.00 96.06 87 VAL A N 1
ATOM 698 C CA . VAL A 1 87 ? -1.481 -11.375 -12.808 1.00 96.06 87 VAL A CA 1
ATOM 699 C C . VAL A 1 87 ? -2.136 -11.796 -14.121 1.00 96.06 87 VAL A C 1
ATOM 701 O O . VAL A 1 87 ? -2.466 -12.972 -14.278 1.00 96.06 87 VAL A O 1
ATOM 704 N N . SER A 1 88 ? -2.394 -10.833 -15.008 1.00 87.44 88 SER A N 1
ATOM 705 C CA . SER A 1 88 ? -3.048 -11.051 -16.311 1.00 87.44 88 SER A CA 1
ATOM 706 C C . SER A 1 88 ? -2.051 -10.915 -17.450 1.00 87.44 88 SER A C 1
ATOM 708 O O . SER A 1 88 ? -1.093 -10.130 -17.275 1.00 87.44 88 SER A O 1
#

Nearest PDB structures (foldseek):
  1oyw-assembly1_A  TM=9.803E-01  e=1.551E-09  Escherichia coli
  4tmu-assembly1_A  TM=9.304E-01  e=1.290E-09  Cronobacter sakazakii ATCC BAA-894
  4q47-assembly1_A  TM=9.708E-01  e=5.509E-06  Deinococcus radiodurans R1 = ATCC 13939 = DSM 20539
  7gqu-assembly1_A  TM=9.080E-01  e=8.471E-06  Homo sapiens
  7a8r-assembly1_A  TM=9.379E-01  e=3.080E-05  Bos taurus

Secondary structure (DSSP, 8-state):
----HHHHTSHHHHHHHTTS----EEESSGGGGSTTSTT--HHHHGGGHHHHH-TTS-EEE--S---HHHHHHHHHHHT-SS------

Sequence (88 aa):
LYIAPERLMLDNFLEHLANWNLAMLAVDEAHCISQWGHDFRPEYAALGQLRQRMPQIPFMALTATADDTTRRDIVRLLGLNDPLIQVS

Radius of gyration: 12.78 Å; Cα contacts (8 Å, |Δi|>4): 97; chains: 1; bounding box: 30×28×32 Å

=== Feature glossary ===
The record interleaves many kinds of information about one protein. Here is each kind framed as the question it answers.

Q: What are the backbone torsion angles?
A: φ (phi) and ψ (psi) are the two rotatable backbone dihedrals per residue: φ is the C(i-1)–N–Cα–C torsion, ψ is the N–Cα–C–N(i+1) torsion, both in degrees on (−180°, 180°]. α-helical residues cluster near (−60°, −45°); β-strand residues near (−120°, +130°). A Ramachandran plot is simply a scatter of (φ, ψ) for every residue.

Q: What is the amino-acid chain?
A: This is the polypeptide sequence — one letter per residue, N-terminus first. Length ranges from a few dozen residues for small domains to over a thousand for large multi-domain proteins.

Q: How mobile is each atom in the crystal?
A: For experimental (PDB) structures, the B-factor (temperature factor) quantifies the positional spread of each atom in the crystal — a combination of thermal vibration and static disorder — in units of Å². High B-factors mark flexible loops or poorly resolved regions; low B-factors mark the rigid, well-ordered core.

Q: Are the domains correctly placed relative to each other?
A: Predicted Aligned Error (PAE) is an AlphaFold confidence matrix: entry (i, j) is the expected error in the position of residue j, in ångströms, when the prediction is superimposed on the true structure at residue i. Low PAE within a block of residues means that block is internally rigid and well-predicted; high PAE between two blocks means their relative placement is uncertain even if each block individually is confident.

Q: How confident is the AlphaFold model at each residue?
A: pLDDT is the predicted lDDT-Cα score: AlphaFold's confidence that the local environment of each residue (all inter-atomic distances within 15 Å) is correctly placed. It is a per-residue number between 0 and 100, with higher meaning more reliable.

Q: What family and function is it annotated with?
A: Functional annotations link the protein to curated databases. InterPro entries identify conserved domains and families by matching the sequence against member-database signatures (Pfam, PROSITE, CDD, …). Gene Ontology (GO) terms describe molecular function, biological process, and cellular component in a controlled vocabulary. CATH places the structure in a hierarchical fold classification (Class/Architecture/Topology/Homologous-superfamily). The organism is the source species.

Q: How big and how compact is the whole molecule?
A: Three whole-structure scalars: the radius of gyration (RMS distance of Cα from centroid, in Å), the count of Cα–Cα contacts (pairs closer than 8 Å and separated by more than four residues in sequence — i.e. tertiary, not local, contacts), and the bounding-box dimensions. Together they distinguish compact globular folds from extended fibres or disordered chains.

Q: What known structures does this most resemble?
A: The Foldseek neighbor list gives the closest experimentally determined structures in the PDB, ranked by structural alignment. TM-score near 1 means near-identical fold; near 0.3 means only rough topology match. This is how one finds what a novel AlphaFold prediction most resembles in the solved-structure universe.

Q: Which residues are buried vs exposed?
A: SASA measures how much of the protein is reachable by solvent. It is computed by rolling a water-sized probe over the atomic surface and summing the exposed area (Å²). Per-residue SASA distinguishes core (buried, low SASA) from surface (exposed, high SASA) residues; total SASA is a whole-molecule size measure.

Q: Which residues are in helices, strands, or loops?
A: Eight-state secondary structure (DSSP): H is the canonical α-helix, G the tighter 3₁₀-helix, I the wider π-helix; E/B are β-structure, T and S are turns and bends, and '-' is everything else. DSSP derives these from the pattern of main-chain N–H···O=C hydrogen bonds, not from the sequence.

Q: Where is each backbone atom in 3D?
A: Structure coordinates are given as an mmCIF _atom_site loop: one row per atom with element, residue name, chain id, sequence number, and x/y/z position in Å. Only the four main-chain atoms per residue are included here; side chains are omitted to keep the record compact.

Q: What if only a Cα trace is available?
A: Three-state secondary structure (P-SEA) collapses the eight DSSP classes into helix (a), strand (b), and coil (c). P-SEA assigns these from Cα geometry alone — distances and angles — without requiring backbone oxygens, so it works on any Cα trace.

Q: What do the rendered images show?
A: The six renders are orthographic views along the three Cartesian axes in both directions. Representation (cartoon, sticks, or surface) and color scheme (sequence-rainbow or by-chain) vary across proteins so the training set covers all the common visualization conventions.

Q: What does the local fold look like, residue by residue?
A: Foldseek's 3Di representation compresses backbone geometry into a per-residue letter drawn from a learned twenty-state alphabet. It captures the tertiary interaction pattern around each residue — which residues are packed against it in space, regardless of where they are in sequence.

Q: What do the diagnostic plots show?
A: The contact map is a binary N×N matrix image: pixel (i, j) is dark where Cα_i and Cα_j are within 8 Å and |i−j|>4. Because the |i−j|>4 filter removes local helical contacts, off-diagonal stripes parallel to the main diagonal indicate parallel β-sheets; stripes perpendicular to it indicate antiparallel β-sheets. The Ramachandran plot scatters every residue's (φ, ψ) pair against the sterically allowed regions. The PAE heatmap renders the predicted-aligned-error matrix.